Protein AF-T2JLN6-F1 (afdb_monomer_lite)

Radius of gyration: 22.97 Å; chains: 1; bounding box: 27×71×45 Å

pLDDT: mean 75.56, std 16.68, range [47.84, 94.5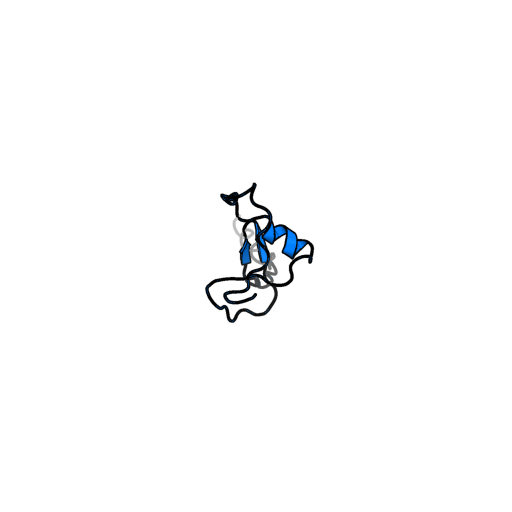]

Secondary structure (DSSP, 8-state):
--SSGGGGGGS-----------EEEEE-TTHHHHHHTTS----B-SS-----S-EEEEE-SSPPTTTTS--------S-B-

Foldseek 3Di:
DPPPPPPPVPPDPPPPDPPDDAAEDEDEPPVLVCVVVVVDDKDFDQDDDPDDDDYHYHYDPDHPPCPPDDPPPCPDDGDID

Organism: NCBI:txid1284629

Structure (mmCIF, N/CA/C/O backbone):
data_AF-T2JLN6-F1
#
_entry.id   AF-T2JLN6-F1
#
loop_
_atom_site.group_PDB
_atom_site.id
_atom_site.type_symbol
_atom_site.label_atom_id
_atom_site.label_alt_id
_atom_site.label_comp_id
_atom_site.label_asym_id
_atom_site.label_entity_id
_atom_site.label_seq_id
_atom_site.pdbx_PDB_ins_code
_atom_site.Cartn_x
_atom_site.Cartn_y
_atom_site.Cartn_z
_atom_site.occupancy
_atom_site.B_iso_or_equiv
_atom_site.auth_seq_id
_atom_site.auth_comp_id
_atom_site.auth_asym_id
_atom_site.auth_atom_id
_atom_site.pdbx_PDB_model_num
ATOM 1 N N . MET A 1 1 ? -0.276 53.720 25.609 1.00 50.44 1 MET A N 1
ATOM 2 C CA . MET A 1 1 ? -0.576 53.240 24.245 1.00 50.44 1 MET A CA 1
ATOM 3 C C . MET A 1 1 ? -0.190 51.764 24.106 1.00 50.44 1 MET A C 1
ATOM 5 O O . MET A 1 1 ? 0.637 51.440 23.285 1.00 50.44 1 MET A O 1
ATOM 9 N N . ASN A 1 2 ? -0.744 50.887 24.958 1.00 49.69 2 ASN A N 1
ATOM 10 C CA . ASN A 1 2 ? -0.456 49.437 25.007 1.00 49.69 2 ASN A CA 1
ATOM 11 C C . ASN A 1 2 ? -1.675 48.669 25.569 1.00 49.69 2 ASN A C 1
ATOM 13 O O . ASN A 1 2 ? -1.540 47.768 26.388 1.00 49.69 2 ASN A O 1
ATOM 17 N N . LYS A 1 3 ? -2.897 49.084 25.205 1.00 53.50 3 LYS A N 1
ATOM 18 C CA . LYS A 1 3 ? -4.144 48.425 25.649 1.00 53.50 3 LYS A CA 1
ATOM 19 C C . LYS A 1 3 ? -4.916 47.721 24.524 1.00 53.50 3 LYS A C 1
ATOM 21 O O . LYS A 1 3 ? -5.931 47.106 24.808 1.00 53.50 3 LYS A O 1
ATOM 26 N N . GLN A 1 4 ? -4.435 47.764 23.278 1.00 54.38 4 GLN A N 1
ATOM 27 C CA . GLN A 1 4 ? -5.149 47.194 22.120 1.00 54.38 4 GLN A CA 1
ATOM 28 C C . GLN A 1 4 ? -4.560 45.891 21.561 1.00 54.38 4 GLN A C 1
ATOM 30 O O . GLN A 1 4 ? -5.204 45.247 20.743 1.00 54.38 4 GLN A O 1
ATOM 35 N N . ILE A 1 5 ? -3.378 45.451 22.005 1.00 52.75 5 ILE A N 1
ATOM 36 C CA . ILE A 1 5 ? -2.707 44.292 21.384 1.00 52.75 5 ILE A CA 1
ATOM 37 C C . ILE A 1 5 ? -3.310 42.947 21.848 1.00 52.75 5 ILE A C 1
ATOM 39 O O . ILE A 1 5 ? -3.286 41.971 21.106 1.00 52.75 5 ILE A O 1
ATOM 43 N N . AS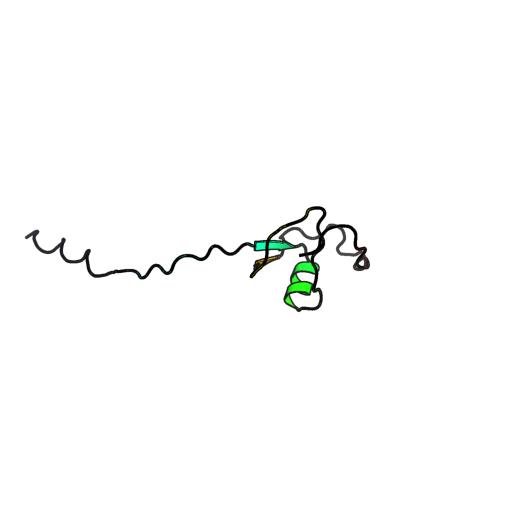N A 1 6 ? -3.964 42.898 23.013 1.00 50.75 6 ASN A N 1
ATOM 44 C CA . ASN A 1 6 ? -4.484 41.646 23.587 1.00 50.75 6 ASN A CA 1
ATOM 45 C C . ASN A 1 6 ? -5.932 41.300 23.185 1.00 50.75 6 ASN A C 1
ATOM 47 O O . ASN A 1 6 ? -6.498 40.362 23.734 1.00 50.75 6 ASN A O 1
ATOM 51 N N . GLN A 1 7 ? -6.549 42.041 22.256 1.00 54.53 7 GLN A N 1
ATOM 52 C CA . GLN A 1 7 ? -7.920 41.768 21.788 1.00 54.53 7 GLN A CA 1
ATOM 53 C C . GLN A 1 7 ? -7.981 40.987 20.462 1.00 54.53 7 GLN A C 1
ATOM 55 O O . GLN A 1 7 ? -9.041 40.486 20.105 1.00 54.53 7 GLN A O 1
ATOM 60 N N . ILE A 1 8 ? -6.860 40.830 19.746 1.00 56.84 8 ILE A N 1
ATOM 61 C CA . ILE A 1 8 ? -6.833 40.187 18.415 1.00 56.84 8 ILE A CA 1
ATOM 62 C C . ILE A 1 8 ? -6.585 38.665 18.503 1.00 56.84 8 ILE A C 1
ATOM 64 O O . ILE A 1 8 ? -6.848 37.930 17.556 1.00 56.84 8 ILE A O 1
ATOM 68 N N . SER A 1 9 ? -6.171 38.142 19.659 1.00 52.03 9 SER A N 1
ATOM 69 C CA . SER A 1 9 ? -5.885 36.710 19.851 1.00 52.03 9 SER A CA 1
ATOM 70 C C . SER A 1 9 ? -7.126 35.812 19.986 1.00 52.03 9 SER A C 1
ATOM 72 O O . SER A 1 9 ? -6.979 34.597 20.089 1.00 52.03 9 SER A O 1
ATOM 74 N N . GLY A 1 10 ? -8.339 36.380 19.982 1.00 47.84 10 GLY A N 1
ATOM 75 C CA . GLY A 1 10 ? -9.592 35.652 20.222 1.00 47.84 10 GLY A CA 1
ATOM 76 C C . GLY A 1 10 ? -10.473 35.376 18.997 1.00 47.84 10 GLY A C 1
ATOM 77 O O . GLY A 1 10 ? -11.531 34.779 19.165 1.00 47.84 10 GLY A O 1
ATOM 78 N N . LEU A 1 11 ? -10.089 35.806 17.787 1.00 52.94 11 LEU A N 1
ATOM 79 C CA . LEU A 1 11 ? -10.983 35.791 16.610 1.00 52.94 11 LEU A CA 1
ATOM 80 C C . LEU A 1 11 ? -10.639 34.765 15.519 1.00 52.94 11 LEU A C 1
ATOM 82 O O . LEU A 1 11 ? -11.322 34.713 14.503 1.00 52.94 11 LEU A O 1
ATOM 86 N N . PHE A 1 12 ? -9.635 33.915 15.724 1.00 58.69 12 PHE A N 1
ATOM 87 C CA . PHE A 1 12 ? -9.336 32.804 14.815 1.00 58.69 12 PHE A CA 1
ATOM 88 C C . PHE A 1 12 ? -9.473 31.478 15.559 1.00 58.69 12 PHE A C 1
ATOM 90 O O . PHE A 1 12 ? -8.497 30.849 15.967 1.00 58.69 12 PHE A O 1
ATOM 97 N N . GLN A 1 13 ? -10.720 31.045 15.746 1.00 60.72 13 GLN A N 1
ATOM 98 C CA . GLN A 1 13 ? -11.010 29.633 15.970 1.00 60.72 13 GLN A CA 1
ATOM 99 C C . GLN A 1 13 ? -10.803 28.915 14.637 1.00 60.72 13 GLN A C 1
ATOM 101 O O . GLN A 1 13 ? -11.734 28.720 13.864 1.00 60.72 13 GLN A O 1
ATOM 106 N N . GLU A 1 14 ? -9.553 28.569 14.342 1.00 62.66 14 GLU A N 1
ATOM 107 C CA . GLU A 1 14 ? -9.246 27.622 13.278 1.00 62.66 14 GLU A CA 1
ATOM 108 C C . GLU A 1 14 ? -9.976 26.317 13.618 1.00 62.66 14 GLU A C 1
ATOM 110 O O . GLU A 1 14 ? -9.610 25.626 14.576 1.00 62.66 14 GLU A O 1
ATOM 115 N N . SER A 1 15 ? -11.042 26.002 12.882 1.00 64.38 15 SER A N 1
ATOM 116 C CA . SER A 1 15 ? -11.757 24.734 12.978 1.00 64.38 15 SER A CA 1
ATOM 117 C C . SER A 1 15 ? -10.830 23.630 12.477 1.00 64.38 15 SER A C 1
ATOM 119 O O . SER A 1 15 ? -10.878 23.213 11.320 1.00 64.38 15 SER A O 1
ATOM 121 N N . ARG A 1 16 ? -9.906 23.194 13.335 1.00 67.25 16 ARG A N 1
ATOM 122 C CA . ARG A 1 16 ? -9.056 22.037 13.075 1.00 67.25 16 ARG A CA 1
ATOM 123 C C . ARG A 1 16 ? -9.938 20.801 13.151 1.00 67.25 16 ARG A C 1
ATOM 125 O O . ARG A 1 16 ? -10.034 20.164 14.197 1.00 67.25 16 ARG A O 1
ATOM 132 N N . GLU A 1 17 ? -10.587 20.489 12.037 1.00 72.25 17 GLU A N 1
ATOM 133 C CA . GLU A 1 17 ? -11.180 19.179 11.811 1.00 72.25 17 GLU A CA 1
ATOM 134 C C . GLU A 1 17 ? -10.148 18.102 12.187 1.00 72.25 17 GLU A C 1
ATOM 136 O O . GLU A 1 17 ? -8.961 18.240 11.852 1.00 72.25 17 GLU A O 1
ATOM 141 N N . PRO A 1 18 ? -10.539 17.051 12.928 1.00 69.88 18 PRO A N 1
ATOM 142 C CA . PRO A 1 18 ? -9.593 16.058 13.403 1.00 69.88 18 PRO A CA 1
ATOM 143 C C . PRO A 1 18 ? -8.909 15.398 12.205 1.00 69.88 18 PRO A C 1
ATOM 145 O O . PRO A 1 18 ? -9.562 14.827 11.332 1.00 69.88 18 PRO A O 1
ATOM 148 N N . ILE A 1 19 ? -7.574 15.458 12.168 1.00 75.50 19 ILE A N 1
ATOM 149 C CA . ILE A 1 19 ? -6.784 14.823 11.113 1.00 75.50 19 ILE A CA 1
ATOM 150 C C . ILE A 1 19 ? -6.999 13.312 11.222 1.00 75.50 19 ILE A C 1
ATOM 152 O O . ILE A 1 19 ? -6.377 12.628 12.038 1.00 75.50 19 ILE A O 1
ATOM 156 N N . THR A 1 20 ? -7.887 12.768 10.394 1.00 81.00 20 THR A N 1
ATOM 157 C CA . THR A 1 20 ? -8.087 11.325 10.317 1.00 81.00 20 THR A CA 1
ATOM 158 C C . THR A 1 20 ? -6.823 10.709 9.734 1.00 81.00 20 THR A C 1
ATOM 160 O O . THR A 1 20 ? -6.509 10.886 8.555 1.00 81.00 20 THR A O 1
ATOM 163 N N . LYS A 1 21 ? -6.061 9.997 10.563 1.00 85.06 21 LYS A N 1
ATOM 164 C CA . LYS A 1 21 ? -4.826 9.339 10.137 1.00 85.06 21 LYS A CA 1
ATOM 165 C C . LYS A 1 21 ? -5.157 8.142 9.240 1.00 85.06 21 LYS A C 1
ATOM 167 O O . LYS A 1 21 ? -5.538 7.079 9.728 1.00 85.06 21 LYS A O 1
ATOM 172 N N . ILE A 1 22 ? -4.995 8.307 7.929 1.00 91.06 22 ILE A N 1
ATOM 173 C CA . ILE A 1 22 ? -5.170 7.235 6.939 1.00 91.06 22 ILE A CA 1
ATOM 174 C C . ILE A 1 22 ? -3.863 6.441 6.808 1.00 91.06 22 ILE A C 1
ATOM 176 O O . ILE A 1 22 ? -2.770 7.008 6.848 1.00 91.06 22 ILE A O 1
ATOM 180 N N . LYS A 1 23 ? -3.959 5.113 6.667 1.00 91.81 23 LYS A N 1
ATOM 181 C CA . LYS A 1 23 ? -2.788 4.261 6.421 1.00 91.81 23 LYS A CA 1
ATOM 182 C C . LYS A 1 23 ? -2.454 4.226 4.931 1.00 91.81 23 LYS A C 1
ATOM 184 O O . LYS A 1 23 ? -3.343 4.272 4.084 1.00 91.81 23 LYS A O 1
ATOM 189 N N . ALA A 1 24 ? -1.170 4.092 4.625 1.00 93.25 24 ALA A N 1
ATOM 190 C CA . ALA A 1 24 ? -0.675 3.950 3.264 1.00 93.25 24 ALA A CA 1
ATOM 191 C C . ALA A 1 24 ? 0.144 2.665 3.117 1.00 93.25 24 ALA A C 1
ATOM 193 O O . ALA A 1 24 ? 0.788 2.222 4.071 1.00 93.25 24 ALA A O 1
ATOM 194 N N . ILE A 1 25 ? 0.146 2.096 1.914 1.00 93.19 25 ILE A N 1
ATOM 195 C CA . ILE A 1 25 ? 1.020 0.990 1.530 1.00 93.19 25 ILE A CA 1
ATOM 196 C C . ILE A 1 25 ? 1.820 1.353 0.281 1.00 93.19 25 ILE A C 1
ATOM 198 O O . ILE A 1 25 ? 1.313 1.973 -0.650 1.00 93.19 25 ILE A O 1
ATOM 202 N N . SER A 1 26 ? 3.089 0.952 0.262 1.00 93.62 26 SER A N 1
ATOM 203 C CA . SER A 1 26 ? 3.986 1.164 -0.874 1.00 93.62 26 SER A CA 1
ATOM 204 C C . SER A 1 26 ? 4.066 -0.091 -1.742 1.00 93.62 26 SER A C 1
ATOM 206 O O . SER A 1 26 ? 4.430 -1.169 -1.257 1.00 93.62 26 SER A O 1
ATOM 208 N N . LEU A 1 27 ? 3.727 0.039 -3.026 1.00 91.81 27 LEU A N 1
ATOM 209 C CA . LEU A 1 27 ? 3.759 -1.032 -4.024 1.00 91.81 27 LEU A CA 1
ATOM 210 C C . LEU A 1 27 ? 4.764 -0.691 -5.128 1.00 91.81 27 LEU A C 1
ATOM 212 O O . LEU A 1 27 ? 4.859 0.454 -5.567 1.00 91.81 27 LEU A O 1
ATOM 216 N N . HIS A 1 28 ? 5.494 -1.688 -5.624 1.00 90.88 28 HIS A N 1
ATOM 217 C CA . HIS A 1 28 ? 6.334 -1.496 -6.806 1.00 90.88 28 HIS A CA 1
ATOM 218 C C . HIS A 1 28 ? 5.485 -1.424 -8.073 1.00 90.88 28 HIS A C 1
ATOM 220 O O . HIS A 1 28 ? 4.464 -2.106 -8.198 1.00 90.88 28 HIS A O 1
ATOM 226 N N . GLN A 1 29 ? 5.947 -0.640 -9.044 1.00 91.38 29 GLN A N 1
ATOM 227 C CA . GLN A 1 29 ? 5.388 -0.696 -10.389 1.00 91.38 29 GLN A CA 1
ATOM 228 C C . GLN A 1 29 ? 5.688 -2.056 -11.044 1.00 91.38 29 GLN A C 1
ATOM 230 O O . GLN A 1 29 ? 6.724 -2.652 -10.736 1.00 91.38 29 GLN A O 1
ATOM 235 N N . PRO A 1 30 ? 4.792 -2.584 -11.901 1.00 91.44 30 PRO A N 1
ATOM 236 C CA . PRO A 1 30 ?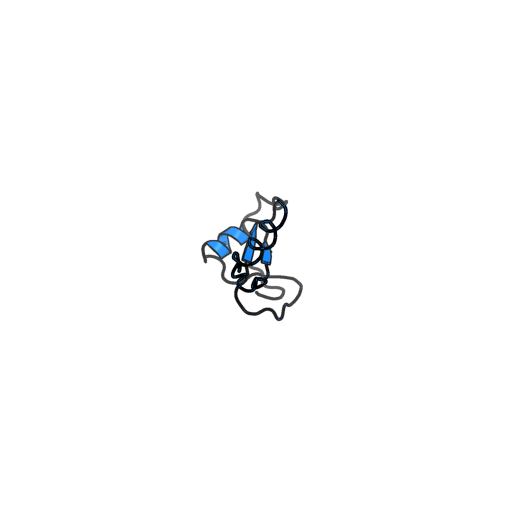 3.549 -1.971 -12.401 1.00 91.44 30 PRO A CA 1
ATOM 237 C C . PRO A 1 30 ? 2.322 -2.147 -11.480 1.00 91.44 30 PRO A C 1
ATOM 239 O O . PRO A 1 30 ? 1.229 -1.684 -11.801 1.00 91.44 30 PRO A O 1
ATOM 242 N N . TYR A 1 31 ? 2.460 -2.838 -10.345 1.00 90.31 31 TYR A N 1
ATOM 243 C CA . TYR A 1 31 ? 1.314 -3.252 -9.528 1.00 90.31 31 TYR A CA 1
ATOM 244 C C . TYR A 1 31 ? 0.563 -2.086 -8.886 1.00 90.31 31 TYR A C 1
ATOM 246 O O . TYR A 1 31 ? -0.657 -2.160 -8.781 1.00 90.31 31 TYR A O 1
ATOM 254 N N . ALA A 1 32 ? 1.258 -1.009 -8.507 1.00 92.25 32 ALA A N 1
ATOM 255 C CA . ALA A 1 32 ? 0.614 0.199 -7.988 1.00 92.25 32 ALA A CA 1
ATOM 256 C C . ALA A 1 32 ? -0.417 0.756 -8.984 1.00 92.25 32 ALA A C 1
ATOM 258 O O . ALA A 1 32 ? -1.575 0.966 -8.625 1.00 92.25 32 ALA A O 1
ATOM 259 N N . SER A 1 33 ? -0.018 0.909 -10.251 1.00 92.88 33 SER A N 1
ATOM 260 C CA . SER A 1 33 ? -0.911 1.394 -11.305 1.00 92.88 33 SER A CA 1
ATOM 261 C C . SER A 1 33 ? -2.030 0.403 -11.623 1.00 92.88 33 SER A C 1
ATOM 263 O O . SER A 1 33 ? -3.157 0.820 -11.854 1.00 92.88 33 SER A O 1
ATOM 265 N N . LEU A 1 34 ? -1.766 -0.908 -11.593 1.00 92.94 34 LEU A N 1
ATOM 266 C CA . LEU A 1 34 ? -2.804 -1.917 -11.845 1.00 92.94 34 LEU A CA 1
ATOM 267 C C . LEU A 1 34 ? -3.921 -1.897 -10.796 1.00 92.94 34 LEU A C 1
ATOM 269 O O . LEU A 1 34 ? -5.078 -2.104 -11.156 1.00 92.94 34 LEU A O 1
ATOM 273 N N . ILE A 1 35 ? -3.598 -1.653 -9.523 1.00 92.56 35 ILE A N 1
ATOM 274 C CA . ILE A 1 35 ? -4.626 -1.515 -8.482 1.00 92.56 35 ILE A CA 1
ATOM 275 C C . ILE A 1 35 ? -5.351 -0.175 -8.623 1.00 92.56 35 ILE A C 1
ATOM 277 O O . ILE A 1 35 ? -6.576 -0.147 -8.554 1.00 92.56 35 ILE A O 1
ATOM 281 N N . ALA A 1 36 ? -4.627 0.914 -8.904 1.00 91.44 36 ALA A N 1
ATOM 282 C CA . ALA A 1 36 ? -5.239 2.222 -9.143 1.00 91.44 36 ALA A CA 1
ATOM 283 C C . ALA A 1 36 ? -6.218 2.212 -10.337 1.00 91.44 36 ALA A C 1
ATOM 285 O O . ALA A 1 36 ? -7.261 2.853 -10.278 1.00 91.44 36 ALA A O 1
ATOM 286 N N . MET A 1 37 ? -5.915 1.442 -11.389 1.00 94.50 37 MET A N 1
ATOM 287 C CA . MET A 1 37 ? -6.796 1.231 -12.547 1.00 94.50 37 MET A CA 1
ATOM 288 C C . MET A 1 37 ? -7.893 0.176 -12.311 1.00 94.50 37 MET A C 1
ATOM 290 O O . MET A 1 37 ? -8.709 -0.060 -13.195 1.00 94.50 37 MET A O 1
ATOM 294 N N . GLY A 1 38 ? -7.904 -0.517 -11.167 1.00 92.19 38 GLY A N 1
ATOM 295 C CA . GLY A 1 38 ? -8.875 -1.578 -10.868 1.00 92.19 38 GLY A CA 1
ATOM 296 C C . GLY A 1 38 ? -8.649 -2.908 -11.603 1.00 92.19 38 GLY A C 1
ATOM 297 O O . GLY A 1 38 ? -9.452 -3.830 -11.466 1.00 92.19 38 GLY A O 1
ATOM 298 N N . LEU A 1 39 ? -7.545 -3.051 -12.344 1.00 92.38 39 LEU A N 1
ATOM 299 C CA . LEU A 1 39 ? -7.177 -4.281 -13.060 1.00 92.38 39 LEU A CA 1
ATOM 300 C C . LEU A 1 39 ? -6.645 -5.370 -12.117 1.00 92.38 39 LEU A C 1
ATOM 302 O O . LEU A 1 39 ? -6.746 -6.562 -12.406 1.00 92.38 39 LEU A O 1
ATOM 306 N N . LYS A 1 40 ? -6.080 -4.969 -10.973 1.00 89.38 40 LYS A N 1
ATOM 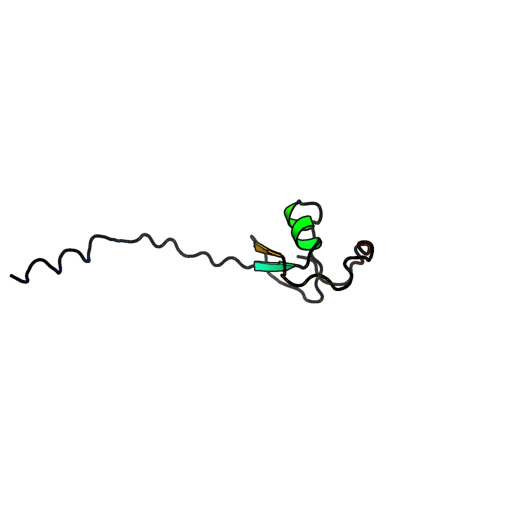307 C CA . LYS A 1 40 ? -5.638 -5.869 -9.904 1.00 89.38 40 LYS A CA 1
ATOM 308 C C . LYS A 1 40 ? -6.439 -5.581 -8.640 1.00 89.38 40 LYS A C 1
ATOM 310 O O . LYS A 1 40 ? -6.333 -4.501 -8.079 1.00 89.38 40 LYS A O 1
ATOM 315 N N . LYS A 1 41 ? -7.200 -6.573 -8.173 1.00 88.12 41 LYS A N 1
ATOM 316 C CA . LYS A 1 41 ? -8.039 -6.442 -6.968 1.00 88.12 41 LYS A CA 1
ATOM 317 C C . LYS A 1 41 ? -7.321 -6.783 -5.666 1.00 88.12 41 LYS A C 1
ATOM 319 O O . LYS A 1 41 ? -7.680 -6.237 -4.638 1.00 8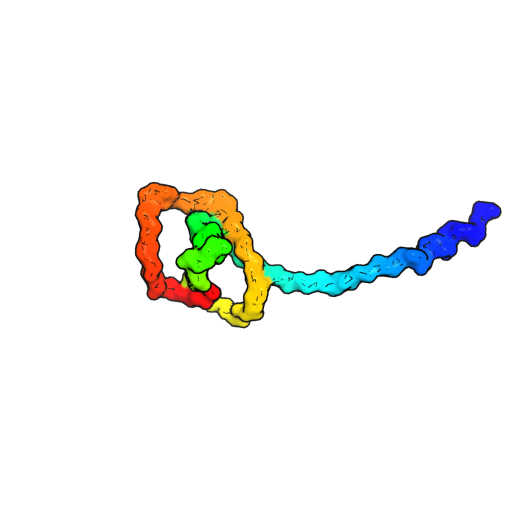8.12 41 LYS A O 1
ATOM 324 N N . PHE A 1 42 ? -6.332 -7.675 -5.716 1.00 87.75 42 PHE A N 1
ATOM 325 C CA . PHE A 1 42 ? -5.693 -8.207 -4.513 1.00 87.75 42 PHE A CA 1
ATOM 326 C C . PHE A 1 42 ? -4.192 -7.963 -4.505 1.00 87.75 42 PHE A C 1
ATOM 328 O O . PHE A 1 42 ? -3.528 -8.219 -5.513 1.00 87.75 42 PHE A O 1
ATOM 335 N N . GLU A 1 43 ? -3.643 -7.547 -3.372 1.00 87.06 43 GLU A N 1
ATOM 336 C CA . GLU A 1 43 ? -2.209 -7.321 -3.167 1.00 87.06 43 GLU A CA 1
ATOM 337 C C . GLU A 1 43 ? -1.594 -8.439 -2.316 1.00 87.06 43 GLU A C 1
ATOM 339 O O . GLU A 1 43 ? -2.083 -8.693 -1.229 1.00 87.06 43 GLU A O 1
ATOM 344 N N . THR A 1 44 ? -0.556 -9.138 -2.794 1.00 88.44 44 THR A N 1
ATOM 345 C CA . THR A 1 44 ? 0.026 -10.310 -2.101 1.00 88.44 44 THR A CA 1
ATOM 346 C C . THR A 1 44 ? 1.287 -9.952 -1.316 1.00 88.44 44 THR A C 1
ATOM 348 O O . THR A 1 44 ? 2.251 -9.458 -1.910 1.00 88.44 44 THR A O 1
ATOM 351 N N . ARG A 1 45 ? 1.353 -10.314 -0.030 1.00 84.25 45 ARG A N 1
ATOM 352 C CA . ARG A 1 45 ? 2.529 -10.133 0.843 1.00 84.25 45 ARG A CA 1
ATOM 353 C C . ARG A 1 45 ? 2.844 -11.383 1.651 1.00 84.25 45 ARG A C 1
ATOM 355 O O . ARG A 1 45 ? 1.972 -12.189 1.937 1.00 84.25 45 ARG A O 1
ATOM 362 N N . SER A 1 46 ? 4.101 -11.524 2.071 1.00 87.12 46 SER A N 1
ATOM 363 C CA . SER A 1 46 ? 4.550 -12.630 2.933 1.00 87.12 46 SER A CA 1
ATOM 364 C C . SER A 1 46 ? 3.980 -12.584 4.355 1.00 87.12 46 SER A C 1
ATOM 366 O O . SER A 1 46 ? 4.031 -13.587 5.059 1.00 87.12 46 SER A O 1
ATOM 368 N N . TRP A 1 47 ? 3.436 -11.443 4.779 1.00 86.31 47 TRP A N 1
ATOM 369 C CA . TRP A 1 47 ? 2.907 -11.209 6.119 1.00 86.31 47 TRP A CA 1
ATOM 370 C C . TRP A 1 47 ? 1.435 -10.796 6.056 1.00 86.31 47 TRP A C 1
ATOM 372 O O . TRP A 1 47 ? 0.979 -10.225 5.067 1.00 86.31 47 TRP A O 1
ATOM 382 N N . SER A 1 48 ? 0.689 -11.096 7.118 1.00 87.50 48 SER A N 1
ATOM 383 C CA . SER A 1 48 ? -0.736 -10.777 7.233 1.00 87.50 48 SER A CA 1
ATOM 384 C C . SER A 1 48 ? -0.984 -9.443 7.930 1.00 87.50 48 SER A C 1
ATOM 386 O O . SER A 1 48 ? -0.302 -9.110 8.898 1.00 87.50 48 SER A O 1
ATOM 388 N N . THR A 1 49 ? -2.026 -8.722 7.510 1.00 88.12 49 THR A N 1
ATOM 389 C CA . THR A 1 49 ? -2.504 -7.500 8.173 1.00 88.12 49 THR A CA 1
ATOM 390 C C . THR A 1 49 ? -3.976 -7.613 8.570 1.00 88.12 49 THR A C 1
ATOM 392 O O . THR A 1 49 ? -4.813 -8.072 7.789 1.00 88.12 49 THR A O 1
ATOM 395 N N . ASN A 1 50 ? -4.316 -7.142 9.774 1.00 89.44 50 ASN A N 1
ATOM 396 C CA . ASN A 1 50 ? -5.708 -7.040 10.231 1.00 89.44 50 ASN A CA 1
ATOM 397 C C . ASN A 1 50 ? -6.364 -5.695 9.848 1.00 89.44 50 ASN A C 1
ATOM 399 O O . ASN A 1 50 ? -7.412 -5.321 10.363 1.00 89.44 50 ASN A O 1
ATOM 403 N N . TYR A 1 51 ? -5.727 -4.911 8.975 1.00 89.94 51 TYR A N 1
ATOM 404 C CA . TYR A 1 51 ? -6.267 -3.623 8.552 1.00 89.94 51 TYR A CA 1
ATOM 405 C C . TYR A 1 51 ? -7.467 -3.787 7.613 1.00 89.94 51 TYR A C 1
ATOM 407 O O . TYR A 1 51 ? -7.390 -4.548 6.650 1.00 89.94 51 TYR A O 1
ATOM 415 N N . ARG A 1 52 ? -8.550 -3.045 7.862 1.00 90.06 52 ARG A N 1
ATOM 416 C CA . ARG A 1 52 ? -9.743 -2.970 7.005 1.00 90.06 52 ARG A CA 1
ATOM 417 C C . ARG A 1 52 ? -10.170 -1.505 6.883 1.00 90.06 52 ARG A C 1
ATOM 419 O O . ARG A 1 52 ? -10.183 -0.795 7.885 1.00 90.06 52 ARG A O 1
ATOM 426 N N . GLY A 1 53 ? -10.489 -1.050 5.671 1.00 90.00 53 GLY A N 1
ATOM 427 C CA . GLY A 1 53 ? -10.890 0.336 5.393 1.00 90.00 53 GLY A CA 1
ATOM 428 C C . GLY A 1 53 ? -10.079 1.001 4.277 1.00 90.00 53 GLY A C 1
ATOM 429 O O . GLY A 1 53 ? -9.396 0.331 3.505 1.00 90.00 53 GLY A O 1
ATOM 430 N N . LYS A 1 54 ? -10.179 2.334 4.181 1.00 91.19 54 LYS A N 1
ATOM 431 C CA . LYS A 1 54 ? -9.537 3.140 3.128 1.00 91.19 54 LYS A CA 1
ATOM 432 C C . LYS A 1 54 ? -8.014 3.113 3.256 1.00 91.19 54 LYS A C 1
ATOM 434 O O . LYS A 1 54 ? -7.470 3.659 4.208 1.00 91.19 54 LYS A O 1
ATOM 439 N N . LEU A 1 55 ? -7.333 2.555 2.262 1.00 91.56 55 LEU A N 1
ATOM 440 C CA . LEU A 1 55 ? -5.875 2.491 2.205 1.00 91.56 55 LEU A CA 1
ATOM 441 C C . LEU A 1 55 ? -5.352 3.356 1.058 1.00 91.56 55 LEU A C 1
ATOM 443 O O . LEU A 1 55 ? -5.831 3.249 -0.069 1.00 91.56 55 LEU A O 1
ATOM 447 N N . VAL A 1 56 ? -4.348 4.187 1.328 1.00 93.94 56 VAL A N 1
ATOM 448 C CA . VAL A 1 56 ? -3.645 4.932 0.275 1.00 93.94 56 VAL A CA 1
ATOM 449 C C . VAL A 1 56 ? -2.612 4.024 -0.386 1.00 93.94 56 VAL A C 1
ATOM 451 O O . VAL A 1 56 ? -1.842 3.345 0.294 1.00 93.94 56 VAL A O 1
ATOM 454 N N . ILE A 1 57 ? -2.574 4.030 -1.717 1.00 93.62 57 ILE A N 1
ATOM 455 C CA . ILE A 1 57 ? -1.588 3.289 -2.505 1.00 93.62 57 ILE A CA 1
ATOM 456 C C . ILE A 1 57 ? -0.506 4.260 -2.966 1.00 93.62 57 ILE A C 1
ATOM 458 O O . ILE A 1 57 ? -0.791 5.239 -3.650 1.00 93.62 57 ILE A O 1
ATOM 462 N N . CYS A 1 58 ? 0.743 3.957 -2.626 1.00 94.25 58 CYS A N 1
ATOM 463 C CA . CYS A 1 58 ? 1.910 4.721 -3.047 1.00 94.25 58 CYS A CA 1
ATOM 464 C C . CYS A 1 58 ? 2.753 3.895 -4.024 1.00 94.25 58 CYS A C 1
ATOM 466 O O . CYS A 1 58 ? 3.054 2.728 -3.763 1.00 94.25 58 CYS A O 1
ATOM 468 N N . ALA A 1 59 ? 3.187 4.504 -5.127 1.00 93.88 59 ALA A N 1
ATOM 469 C CA . ALA A 1 59 ? 4.151 3.885 -6.030 1.00 93.88 59 ALA A CA 1
ATOM 470 C C . ALA A 1 59 ? 5.572 4.029 -5.463 1.00 93.88 59 ALA A C 1
ATOM 472 O O . ALA A 1 59 ? 6.058 5.136 -5.228 1.00 93.88 59 ALA A O 1
ATOM 473 N N . ALA A 1 60 ? 6.250 2.906 -5.237 1.00 91.75 60 ALA A N 1
ATOM 474 C CA . ALA A 1 60 ? 7.625 2.899 -4.759 1.00 91.75 60 ALA A CA 1
ATOM 475 C C . ALA A 1 60 ? 8.582 3.471 -5.819 1.00 91.75 60 ALA A C 1
ATOM 477 O O . ALA A 1 60 ? 8.495 3.125 -6.996 1.00 91.75 60 ALA A O 1
ATOM 478 N N . LYS A 1 61 ? 9.565 4.272 -5.384 1.00 89.44 61 LYS A N 1
ATOM 479 C CA . LYS A 1 61 ? 10.586 4.881 -6.262 1.00 89.44 61 LYS A CA 1
ATOM 480 C C . LYS A 1 61 ? 11.493 3.852 -6.952 1.00 89.44 61 LYS A C 1
ATOM 482 O O . LYS A 1 61 ? 12.034 4.115 -8.020 1.00 89.44 61 LYS A O 1
ATOM 487 N N . LYS A 1 62 ? 11.700 2.686 -6.330 1.00 84.81 62 LYS A N 1
ATOM 488 C CA . LYS A 1 62 ? 12.614 1.661 -6.844 1.00 84.81 62 LYS A CA 1
ATOM 489 C C . LYS A 1 62 ? 12.013 0.976 -8.068 1.00 84.81 62 LYS A C 1
ATOM 491 O O . LYS A 1 62 ? 10.990 0.293 -7.962 1.00 84.81 62 LYS A O 1
ATOM 496 N N . ILE A 1 63 ? 12.723 1.105 -9.184 1.00 78.75 63 ILE A N 1
ATOM 497 C CA . ILE A 1 63 ? 12.462 0.369 -10.418 1.00 78.75 63 ILE A CA 1
ATOM 498 C C . ILE A 1 63 ? 12.682 -1.122 -10.117 1.00 78.75 63 ILE A C 1
ATOM 500 O O . ILE A 1 63 ? 13.733 -1.484 -9.574 1.00 78.75 63 ILE A O 1
ATOM 504 N N . PRO A 1 64 ? 11.702 -2.000 -10.391 1.00 70.69 64 PRO A N 1
ATOM 505 C CA . PRO A 1 64 ? 11.896 -3.427 -10.191 1.00 70.69 64 PRO A CA 1
ATOM 506 C C . PRO A 1 64 ? 13.063 -3.905 -11.063 1.00 70.69 64 PRO A C 1
ATOM 508 O O . PRO A 1 64 ? 13.120 -3.610 -12.252 1.00 70.69 64 PRO A O 1
ATOM 511 N N . PHE A 1 65 ? 13.971 -4.685 -10.473 1.00 68.44 65 PHE A N 1
ATOM 512 C CA . PHE A 1 65 ? 15.196 -5.203 -11.107 1.00 68.44 65 PHE A CA 1
ATOM 513 C C . PHE A 1 65 ? 14.951 -6.023 -12.396 1.00 68.44 65 PHE A C 1
ATOM 515 O O . PHE A 1 65 ? 15.881 -6.331 -13.125 1.00 68.44 65 PHE A O 1
ATOM 522 N N . ASN A 1 66 ? 13.698 -6.376 -12.693 1.00 61.62 66 ASN A N 1
ATOM 523 C CA . ASN A 1 66 ? 13.289 -7.192 -13.834 1.00 61.62 66 ASN A CA 1
ATOM 524 C C . ASN A 1 66 ? 12.254 -6.469 -14.714 1.00 61.62 66 ASN A C 1
ATOM 526 O O . ASN A 1 66 ? 11.193 -7.015 -15.003 1.00 61.62 66 ASN A O 1
ATOM 530 N N . SER A 1 67 ? 12.545 -5.239 -15.138 1.00 56.31 67 SER A N 1
ATOM 531 C CA . SER A 1 67 ? 11.680 -4.456 -16.039 1.00 56.31 67 SER A CA 1
ATOM 532 C C . SER A 1 67 ? 11.415 -5.126 -17.399 1.00 56.31 67 SER A C 1
ATOM 534 O O . SER A 1 67 ? 10.438 -4.780 -18.055 1.00 56.31 67 SER A O 1
ATOM 536 N N . SER A 1 68 ? 12.230 -6.110 -17.800 1.00 56.41 68 SER A N 1
ATOM 537 C CA . SER A 1 68 ? 12.104 -6.874 -19.051 1.00 56.41 68 SER A CA 1
ATOM 538 C C . SER A 1 68 ? 11.498 -8.279 -18.903 1.00 56.41 68 SER A C 1
ATOM 540 O O . SER A 1 68 ? 11.240 -8.934 -19.911 1.00 56.41 68 SER A O 1
ATOM 542 N N . ARG A 1 69 ? 11.238 -8.782 -17.683 1.00 54.22 69 ARG A N 1
ATOM 543 C CA . ARG A 1 69 ? 10.553 -10.079 -17.522 1.00 54.22 69 ARG A CA 1
ATOM 544 C C . ARG A 1 69 ? 9.052 -9.863 -17.571 1.00 54.22 69 ARG A C 1
ATOM 546 O O . ARG A 1 69 ? 8.492 -9.202 -16.700 1.00 54.22 69 ARG A O 1
ATOM 553 N N . THR A 1 70 ? 8.426 -10.502 -18.558 1.00 52.28 70 THR A N 1
ATOM 554 C CA . THR A 1 70 ? 6.993 -10.815 -18.623 1.00 52.28 70 THR A CA 1
ATOM 555 C C . THR A 1 70 ? 6.395 -10.918 -17.227 1.00 52.28 70 THR A C 1
ATOM 557 O O . THR A 1 70 ? 6.876 -11.714 -16.410 1.00 52.28 70 THR A O 1
ATOM 560 N N . MET A 1 71 ? 5.377 -10.095 -16.972 1.00 55.38 71 MET A N 1
ATOM 561 C CA . MET A 1 71 ? 4.594 -10.063 -15.741 1.00 55.38 71 MET A CA 1
ATOM 562 C C . MET A 1 71 ? 4.315 -11.510 -15.312 1.00 55.38 71 MET A C 1
ATOM 564 O O . MET A 1 71 ? 3.572 -12.229 -15.979 1.00 55.38 71 MET A O 1
ATOM 568 N N . ARG A 1 72 ? 5.021 -11.999 -14.283 1.00 58.38 72 ARG A N 1
ATOM 569 C CA . ARG A 1 72 ? 4.894 -13.404 -13.880 1.00 58.38 72 ARG A CA 1
ATOM 570 C C . ARG A 1 72 ? 3.441 -13.628 -13.454 1.00 58.38 72 ARG A C 1
ATOM 572 O O . ARG A 1 72 ? 2.926 -12.805 -12.695 1.00 58.38 72 ARG A O 1
ATOM 579 N N . PRO A 1 73 ? 2.787 -14.709 -13.915 1.00 56.50 73 PRO A N 1
ATOM 580 C CA . PRO A 1 73 ? 1.405 -14.983 -13.552 1.00 56.50 73 PRO A CA 1
ATOM 581 C C . PRO A 1 73 ? 1.274 -15.048 -12.031 1.00 56.50 73 PRO A C 1
ATOM 583 O O . PRO A 1 73 ? 2.193 -15.502 -11.343 1.00 56.50 73 PRO A O 1
ATOM 586 N N . TRP A 1 74 ? 0.142 -14.549 -11.533 1.00 60.16 74 TRP A N 1
ATOM 587 C CA . TRP A 1 74 ? -0.197 -14.382 -10.121 1.00 60.16 74 TRP A CA 1
ATOM 588 C C . TRP A 1 74 ? -0.083 -15.707 -9.357 1.00 60.16 74 TRP A C 1
ATOM 590 O O 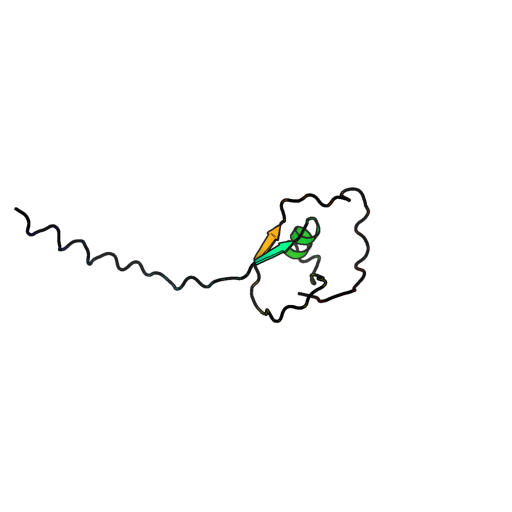. TRP A 1 74 ? -1.049 -16.443 -9.184 1.00 60.16 74 TRP A O 1
ATOM 600 N N . ARG A 1 75 ? 1.125 -16.056 -8.918 1.00 56.47 75 ARG A N 1
ATOM 601 C CA . ARG A 1 75 ? 1.377 -17.282 -8.168 1.00 56.47 75 ARG A CA 1
ATOM 602 C C . ARG A 1 75 ? 1.090 -16.973 -6.705 1.00 56.47 75 ARG A C 1
ATOM 604 O O . ARG A 1 75 ? 1.927 -16.407 -6.010 1.00 56.47 75 ARG A O 1
ATOM 611 N N . ILE A 1 76 ? -0.132 -17.283 -6.282 1.00 52.19 76 ILE A N 1
ATOM 612 C CA . ILE A 1 76 ? -0.649 -16.985 -4.946 1.00 52.19 76 ILE A CA 1
ATOM 613 C C . ILE A 1 76 ? 0.090 -17.867 -3.939 1.00 52.19 76 ILE A C 1
ATOM 615 O O . ILE A 1 76 ? -0.247 -19.029 -3.728 1.00 52.19 76 ILE A O 1
ATOM 619 N N . ARG A 1 77 ? 1.134 -17.320 -3.326 1.00 50.06 77 ARG A N 1
ATOM 620 C CA . ARG A 1 77 ? 1.571 -17.743 -2.001 1.00 50.06 77 ARG A CA 1
ATOM 621 C C . ARG A 1 77 ? 1.676 -16.473 -1.163 1.00 50.06 77 ARG A C 1
ATOM 623 O O . ARG A 1 77 ? 2.405 -15.559 -1.538 1.00 50.06 77 ARG A O 1
ATOM 630 N N . TYR A 1 78 ? 0.940 -16.468 -0.053 1.00 55.81 78 TYR A N 1
ATOM 631 C CA . TYR A 1 78 ? 0.909 -15.461 1.016 1.00 55.81 78 TYR A CA 1
ATOM 632 C C . TYR A 1 78 ? -0.035 -14.242 0.836 1.00 55.81 78 TYR A C 1
ATOM 634 O O . TYR A 1 78 ? -0.414 -13.874 -0.275 1.00 55.81 78 TYR A O 1
ATOM 642 N N . CYS A 1 79 ? -0.479 -13.740 2.000 1.00 56.66 79 CYS A N 1
ATOM 643 C CA . CYS A 1 79 ? -1.684 -12.968 2.350 1.00 56.66 79 CYS A CA 1
ATOM 644 C C . CYS A 1 79 ? -2.091 -11.830 1.393 1.00 56.66 79 CYS A C 1
ATOM 646 O O . CYS A 1 79 ? -1.235 -11.101 0.898 1.00 56.66 79 CYS A O 1
ATOM 648 N N . LEU A 1 80 ? -3.409 -11.678 1.187 1.00 62.41 80 LEU A N 1
ATOM 649 C CA . LEU A 1 80 ? -4.039 -10.684 0.313 1.00 62.41 80 LEU A CA 1
ATOM 650 C C . LEU A 1 80 ? -4.557 -9.478 1.120 1.00 62.41 80 LEU A C 1
ATOM 652 O O . LEU A 1 80 ? -5.219 -9.679 2.141 1.00 62.41 80 LEU A O 1
ATOM 656 N N . ILE A 1 81 ? -4.285 -8.259 0.648 1.00 66.44 81 ILE A N 1
ATOM 657 C CA . ILE A 1 81 ? -4.955 -7.009 1.066 1.00 66.44 81 ILE A CA 1
ATOM 658 C C . ILE A 1 81 ? -5.971 -6.611 -0.002 1.00 66.44 81 ILE A C 1
ATOM 660 O O . ILE A 1 81 ? -5.650 -6.811 -1.203 1.00 66.44 81 ILE A O 1
#

Sequence (81 aa):
MNKQINQISGLFQESREPITKIKAISLHQPYASLIAMGLKKFETRSWSTNYRGKLVICAAKKIPFNSSRTMRPWRIRYCLI

InterPro domains:
  IPR007374 ASCH domain [PF04266] (25-60)
  IPR015947 PUA-like superfamily [SSF88697] (21-61)